Protein AF-A0A966WY31-F1 (afdb_monomer_lite)

Radius of gyration: 22.06 Å; chains: 1; bounding box: 47×62×55 Å

Sequence (126 aa):
IGWLEQEQPQEAAPLQLVIEQARAQPLAEHGTNQHREDVTTSPPEDRGNSQAYLLRRIARDQPKLLDQIGPDKPHRSARAAAIAAGIIKPVPVVRLVDDLAKVAAAIRRHLDQRQITALVEELSRD

Foldseek 3Di:
DDDPPPPDPPPPPPPVVLLVVLLVQADDDPPDPPDDPDPPPDDPVCPPPDQSNLSSPCSVQPVVLSVQEDCPGPHPGSVSSSVVSVVDPDDPDDDDDPDVVVVVVVCPVPDDPVRVVVVVVVVVPD

Structure (mmCIF, N/CA/C/O backbone):
data_AF-A0A966WY31-F1
#
_entry.id   AF-A0A966WY31-F1
#
loop_
_atom_site.group_PDB
_atom_site.id
_atom_site.type_symbol
_atom_site.label_atom_id
_atom_site.label_alt_id
_atom_site.label_comp_id
_atom_site.label_asym_id
_atom_site.label_entity_id
_atom_site.label_seq_id
_atom_site.pdbx_PDB_ins_code
_atom_site.Cartn_x
_atom_site.Cartn_y
_atom_site.Cartn_z
_atom_site.occupancy
_atom_site.B_iso_or_equiv
_atom_site.auth_seq_id
_atom_site.auth_comp_id
_atom_site.auth_asym_id
_atom_site.auth_atom_id
_atom_site.pdbx_PDB_model_num
ATOM 1 N N . ILE A 1 1 ? 2.431 48.305 3.995 1.00 40.22 1 ILE A N 1
ATOM 2 C CA . ILE A 1 1 ? 2.499 47.253 2.954 1.00 40.22 1 ILE A CA 1
ATOM 3 C C . ILE A 1 1 ? 2.938 45.990 3.671 1.00 40.22 1 ILE A C 1
ATOM 5 O O . ILE A 1 1 ? 4.122 45.828 3.923 1.00 40.22 1 ILE A O 1
ATOM 9 N N . GLY A 1 2 ? 1.989 45.199 4.159 1.00 50.25 2 GLY A N 1
ATOM 10 C CA . GLY A 1 2 ? 2.278 44.009 4.949 1.00 50.25 2 GLY A CA 1
ATOM 11 C C . GLY A 1 2 ? 1.327 42.919 4.521 1.00 50.25 2 GLY A C 1
ATOM 12 O O . GLY A 1 2 ? 0.149 43.089 4.771 1.00 50.25 2 GLY A O 1
ATOM 13 N N . TRP A 1 3 ? 1.866 41.906 3.840 1.00 46.53 3 TRP A N 1
ATOM 14 C CA . TRP A 1 3 ? 1.322 40.560 3.627 1.00 46.53 3 TRP A CA 1
ATOM 15 C C . TRP A 1 3 ? 2.491 39.695 3.125 1.00 46.53 3 TRP A C 1
ATOM 17 O O . TRP A 1 3 ? 2.625 39.409 1.941 1.00 46.53 3 TRP A O 1
ATOM 27 N N . LEU A 1 4 ? 3.415 39.376 4.028 1.00 49.88 4 LEU A N 1
ATOM 28 C CA . LEU A 1 4 ? 4.323 38.234 3.888 1.00 49.88 4 LEU A CA 1
ATOM 29 C C . LEU A 1 4 ? 3.905 37.267 4.993 1.00 49.88 4 LEU A C 1
ATOM 31 O O . LEU A 1 4 ? 4.591 37.076 5.993 1.00 49.88 4 LEU A O 1
ATOM 35 N N . GLU A 1 5 ? 2.674 36.782 4.858 1.00 49.81 5 GLU A N 1
ATOM 36 C CA . GLU A 1 5 ? 2.109 35.770 5.734 1.00 49.81 5 GLU A CA 1
ATOM 37 C C . GLU A 1 5 ? 2.762 34.456 5.315 1.00 49.81 5 GLU A C 1
ATOM 39 O O . GLU A 1 5 ? 2.472 33.886 4.266 1.00 49.81 5 GLU A O 1
ATOM 44 N N . GLN A 1 6 ? 3.791 34.086 6.076 1.00 49.53 6 GLN A N 1
ATOM 45 C CA . GLN A 1 6 ? 4.523 32.842 5.925 1.00 49.53 6 GLN A CA 1
ATOM 46 C C . GLN A 1 6 ? 3.518 31.695 6.030 1.00 49.53 6 GLN A C 1
ATOM 48 O O . GLN A 1 6 ? 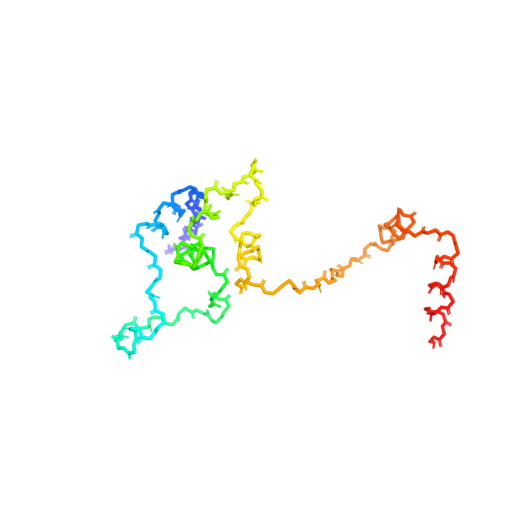3.000 31.426 7.114 1.00 49.53 6 GLN A O 1
ATOM 53 N N . GLU A 1 7 ? 3.249 31.018 4.914 1.00 46.78 7 GLU A N 1
ATOM 54 C CA . GLU A 1 7 ? 2.610 29.707 4.917 1.00 46.78 7 GLU A CA 1
ATOM 55 C C . GLU A 1 7 ? 3.512 28.766 5.721 1.00 46.78 7 GLU A C 1
ATOM 57 O O . GLU A 1 7 ? 4.520 28.254 5.231 1.00 46.78 7 GLU A O 1
ATOM 62 N N . GLN A 1 8 ? 3.203 28.599 7.007 1.00 40.41 8 GLN A N 1
ATOM 63 C CA . GLN A 1 8 ? 3.849 27.575 7.807 1.00 40.41 8 GLN A CA 1
ATOM 64 C C . GLN A 1 8 ? 3.488 26.219 7.188 1.00 40.41 8 GLN A C 1
ATOM 66 O O . GLN A 1 8 ? 2.299 25.951 6.986 1.00 40.41 8 GLN A O 1
ATOM 71 N N . PRO A 1 9 ? 4.471 25.358 6.868 1.00 42.47 9 PRO A N 1
ATOM 72 C CA . PRO A 1 9 ? 4.172 24.010 6.420 1.00 42.47 9 PRO A CA 1
ATOM 73 C C . PRO A 1 9 ? 3.384 23.331 7.537 1.00 42.47 9 PRO A C 1
ATOM 75 O O . PRO A 1 9 ? 3.872 23.235 8.661 1.00 42.47 9 PRO A O 1
ATOM 78 N N . GLN A 1 10 ? 2.151 22.910 7.246 1.00 47.97 10 GLN A N 1
ATOM 79 C CA . GLN A 1 10 ? 1.353 22.131 8.184 1.00 47.97 10 GLN A CA 1
ATOM 80 C C . GLN A 1 10 ? 2.167 20.901 8.588 1.00 47.97 10 GLN A C 1
ATOM 82 O O . GLN A 1 10 ? 2.374 19.985 7.790 1.00 47.97 10 GLN A O 1
ATOM 87 N N . GLU A 1 11 ? 2.679 20.915 9.815 1.00 46.00 11 GLU A N 1
ATOM 88 C CA . GLU A 1 11 ? 3.440 19.819 10.389 1.00 46.00 11 GLU A CA 1
ATOM 89 C C . GLU A 1 11 ? 2.503 18.611 10.464 1.00 46.00 11 GLU A C 1
ATOM 91 O O . GLU A 1 11 ? 1.567 18.563 11.264 1.00 46.00 11 GLU A O 1
ATOM 96 N N . ALA A 1 12 ? 2.681 17.672 9.531 1.00 57.66 12 ALA A N 1
ATOM 97 C CA . ALA A 1 12 ? 1.852 16.484 9.445 1.00 57.66 12 ALA A CA 1
ATOM 98 C C . ALA A 1 12 ? 1.935 15.739 10.782 1.00 57.66 12 ALA A C 1
ATOM 100 O O . ALA A 1 12 ? 3.010 15.288 11.182 1.00 57.66 12 ALA A O 1
ATOM 101 N N . ALA A 1 13 ? 0.799 15.627 11.477 1.00 64.81 13 ALA A N 1
ATOM 102 C CA . ALA A 1 13 ? 0.728 14.962 12.768 1.00 64.81 13 ALA A CA 1
ATOM 103 C C . ALA A 1 13 ? 1.387 13.569 12.701 1.00 64.81 13 ALA A C 1
ATOM 105 O O . ALA A 1 13 ? 1.206 12.847 11.710 1.00 64.81 13 ALA A O 1
ATOM 106 N N . PRO A 1 14 ? 2.136 13.159 13.741 1.00 80.25 14 PRO A N 1
ATOM 107 C CA . PRO A 1 14 ? 2.835 11.884 13.734 1.00 80.25 14 PRO A CA 1
ATOM 108 C C . PRO A 1 14 ? 1.845 10.743 13.481 1.00 80.25 14 PRO A C 1
ATOM 110 O O . PRO A 1 14 ? 0.780 10.679 14.093 1.00 80.25 14 PRO A O 1
ATOM 113 N N . LEU A 1 15 ? 2.202 9.824 12.577 1.00 78.94 15 LEU A N 1
ATOM 114 C CA . LEU A 1 15 ? 1.338 8.732 12.102 1.00 78.94 15 LEU A CA 1
ATOM 115 C C . LEU A 1 15 ? 0.627 7.980 13.241 1.00 78.94 15 LEU A C 1
ATOM 117 O O . LEU A 1 15 ? -0.533 7.604 13.092 1.00 78.94 15 LEU A O 1
ATOM 121 N N . GLN A 1 16 ? 1.310 7.771 14.371 1.00 81.50 16 GLN A N 1
ATOM 122 C CA . GLN A 1 16 ? 0.727 7.108 15.538 1.00 81.50 16 GLN A CA 1
ATOM 123 C C . GLN A 1 16 ? -0.434 7.896 16.152 1.00 81.50 16 GLN A C 1
ATOM 125 O O . GLN A 1 16 ? -1.470 7.303 16.431 1.00 81.50 16 GLN A O 1
ATOM 130 N N . LEU A 1 17 ? -0.314 9.220 16.267 1.00 81.75 17 LEU A N 1
ATOM 131 C CA . LEU A 1 17 ? -1.369 10.078 16.808 1.00 81.75 17 LEU A CA 1
ATOM 132 C C . LEU A 1 17 ? -2.630 10.022 15.934 1.00 81.75 17 LEU A C 1
ATOM 134 O O . LEU A 1 17 ? -3.745 9.941 16.441 1.00 81.75 17 LEU A O 1
ATOM 138 N N . VAL A 1 18 ? -2.460 9.961 14.611 1.00 80.25 18 VAL A N 1
ATOM 139 C CA . VAL A 1 18 ? -3.584 9.808 13.672 1.00 80.25 18 VAL A CA 1
ATOM 140 C C . VAL A 1 18 ? -4.225 8.415 13.780 1.00 80.25 18 VAL A C 1
ATOM 142 O O . VAL A 1 18 ? -5.445 8.284 13.675 1.00 80.25 18 VAL A O 1
ATOM 145 N N . ILE A 1 19 ? -3.431 7.363 14.018 1.00 81.00 19 ILE A N 1
ATOM 146 C CA . ILE A 1 19 ? -3.942 6.000 14.256 1.00 81.00 19 ILE A CA 1
ATOM 147 C C . ILE A 1 19 ? -4.750 5.944 15.558 1.00 81.00 19 ILE A C 1
ATOM 149 O O . ILE A 1 19 ? -5.842 5.375 15.573 1.00 81.00 19 ILE A O 1
ATOM 153 N N . GLU A 1 20 ? -4.249 6.543 16.636 1.00 82.94 20 GLU A N 1
ATOM 154 C CA . GLU A 1 20 ? -4.943 6.605 17.925 1.00 82.94 20 GLU A CA 1
ATOM 155 C C . GLU A 1 20 ? -6.258 7.382 17.823 1.00 82.94 20 GLU A C 1
ATOM 157 O O . GLU A 1 20 ? -7.300 6.893 18.262 1.00 82.94 20 GLU A O 1
ATOM 162 N N . GLN A 1 21 ? -6.252 8.537 17.154 1.00 81.62 21 GLN A N 1
ATOM 163 C CA . GLN A 1 21 ? -7.472 9.298 16.874 1.00 81.62 21 GLN A CA 1
ATOM 164 C C . GLN A 1 21 ? -8.487 8.480 16.066 1.00 81.62 21 GLN A C 1
ATOM 166 O O . GLN A 1 21 ? -9.682 8.496 16.367 1.00 81.62 21 GLN A O 1
ATOM 171 N N . ALA A 1 22 ? -8.027 7.722 15.066 1.00 80.69 22 ALA A N 1
ATOM 172 C CA . ALA A 1 22 ? -8.897 6.864 14.272 1.00 80.69 22 ALA A CA 1
ATOM 173 C C . ALA A 1 22 ? -9.506 5.712 15.088 1.00 80.69 22 ALA A C 1
ATOM 175 O O . ALA A 1 22 ? -10.657 5.350 14.844 1.00 80.69 22 ALA A O 1
ATOM 176 N N . ARG A 1 23 ? -8.772 5.166 16.069 1.00 80.38 23 ARG A N 1
ATOM 177 C CA . ARG A 1 23 ? -9.295 4.173 17.027 1.00 80.38 23 ARG A CA 1
ATOM 178 C C . ARG A 1 23 ? -10.338 4.762 17.959 1.00 80.38 23 ARG A C 1
ATOM 180 O O . ARG A 1 23 ? -11.336 4.106 18.229 1.00 80.38 23 ARG A O 1
ATOM 187 N N . ALA A 1 24 ? -10.098 5.975 18.448 1.00 76.44 24 ALA A N 1
ATOM 188 C CA . ALA A 1 24 ? -11.008 6.658 19.358 1.00 76.44 24 ALA A CA 1
ATOM 189 C C . ALA A 1 24 ? -12.308 7.089 18.661 1.00 76.44 24 ALA A C 1
ATOM 191 O O . ALA A 1 24 ? -13.350 7.191 19.303 1.00 76.44 24 ALA A O 1
ATOM 192 N N . GLN A 1 25 ? -12.255 7.349 17.351 1.00 80.12 25 GLN A N 1
ATOM 193 C CA . GLN A 1 25 ? -13.398 7.823 16.575 1.00 80.12 25 GLN A CA 1
ATOM 194 C C . GLN A 1 25 ? -13.542 7.060 15.247 1.00 80.12 25 GLN A C 1
ATOM 196 O O . GLN A 1 25 ? -13.363 7.661 14.176 1.00 80.12 25 GLN A O 1
ATOM 201 N N . PRO A 1 26 ? -13.886 5.759 15.273 1.00 76.81 26 PRO A N 1
ATOM 202 C CA . PRO A 1 26 ? -14.132 5.004 14.049 1.00 76.81 26 PRO A CA 1
ATOM 203 C C . PRO A 1 26 ? -15.288 5.623 13.250 1.00 76.81 26 PRO A C 1
ATOM 205 O O . PRO A 1 26 ? -16.115 6.371 13.780 1.00 76.81 26 PRO A O 1
ATOM 208 N N . LEU A 1 27 ? -15.339 5.345 11.943 1.00 75.69 27 LEU A N 1
ATOM 209 C CA . LEU A 1 27 ? -16.507 5.729 11.147 1.00 75.69 27 LEU A CA 1
ATOM 210 C C . LEU A 1 27 ? -17.750 4.989 11.659 1.00 75.69 27 LEU A C 1
ATOM 212 O O . LEU A 1 27 ? -17.660 3.837 12.079 1.00 75.69 27 LEU A O 1
ATOM 216 N N . ALA A 1 28 ? -18.915 5.626 11.561 1.00 75.06 28 ALA A N 1
ATOM 217 C CA . ALA A 1 28 ? -20.173 4.958 11.865 1.00 75.06 28 ALA A CA 1
ATOM 218 C C . ALA A 1 28 ? -20.445 3.799 10.880 1.00 75.06 28 ALA A C 1
ATOM 220 O O . ALA A 1 28 ? -19.990 3.811 9.722 1.00 75.06 28 ALA A O 1
ATOM 221 N N . GLU A 1 29 ? -21.185 2.787 11.336 1.00 68.50 29 GLU A N 1
ATOM 222 C CA . GLU A 1 29 ? -21.704 1.726 10.469 1.00 68.50 29 GLU A CA 1
ATOM 223 C C . GLU A 1 29 ? -22.610 2.311 9.373 1.00 68.50 29 GLU A C 1
ATOM 225 O O . GLU A 1 29 ? -23.230 3.369 9.535 1.00 68.50 29 GLU A O 1
ATOM 230 N N . HIS A 1 30 ? -22.634 1.648 8.213 1.00 54.47 30 HIS A N 1
ATOM 231 C CA . HIS A 1 30 ? -23.362 2.118 7.035 1.00 54.47 30 HIS A CA 1
ATOM 232 C C . HIS A 1 30 ? -24.839 2.417 7.355 1.00 54.47 30 HIS A C 1
ATOM 234 O O . HIS A 1 30 ? -25.544 1.561 7.872 1.00 54.47 30 HIS A O 1
ATOM 240 N N . GLY A 1 31 ? -25.305 3.624 7.000 1.00 53.16 31 GLY A N 1
ATOM 241 C CA . GLY A 1 31 ? -26.724 4.016 7.058 1.00 53.16 31 GLY A CA 1
ATOM 242 C C . GLY A 1 31 ? -27.103 5.066 8.111 1.00 53.16 31 GLY A C 1
ATOM 243 O O . GLY A 1 31 ? -28.213 5.578 8.067 1.00 53.16 31 GLY A O 1
ATOM 244 N N . THR A 1 32 ? -26.201 5.452 9.014 1.00 50.88 32 THR A N 1
ATOM 245 C CA . THR A 1 32 ? -26.547 6.281 10.192 1.00 50.88 32 THR A CA 1
ATOM 246 C C . THR A 1 32 ? -26.409 7.802 10.015 1.00 50.88 32 THR A C 1
ATOM 248 O O . THR A 1 32 ? -26.805 8.553 10.900 1.00 50.88 32 THR A O 1
ATOM 251 N N . ASN A 1 33 ? -25.910 8.290 8.870 1.00 51.84 33 ASN A N 1
ATOM 252 C CA . ASN A 1 33 ? -25.553 9.707 8.678 1.00 51.84 33 ASN A CA 1
ATOM 253 C C . ASN A 1 33 ? -26.374 10.428 7.589 1.00 51.84 33 ASN A C 1
ATOM 255 O O . ASN A 1 33 ? -25.833 11.287 6.897 1.00 51.84 33 ASN A O 1
ATOM 259 N N . GLN A 1 34 ? -27.656 10.096 7.398 1.00 50.59 34 GLN A N 1
ATOM 260 C CA . GLN A 1 34 ? -28.478 10.801 6.396 1.00 50.59 34 GLN A CA 1
ATOM 261 C C . GLN A 1 34 ? -28.824 12.256 6.773 1.00 50.59 34 GLN A C 1
ATOM 263 O O . GLN A 1 34 ? -29.297 12.997 5.919 1.00 50.59 34 GLN A O 1
ATOM 268 N N . HIS A 1 35 ? -28.520 12.702 7.997 1.00 45.22 35 HIS A N 1
ATOM 269 C CA . HIS A 1 35 ? -28.772 14.075 8.440 1.00 45.22 35 HIS A CA 1
ATOM 270 C C . HIS A 1 35 ? -27.612 14.615 9.288 1.00 45.22 35 HIS A C 1
ATOM 272 O O . HIS A 1 35 ? -27.608 14.500 10.511 1.00 45.22 35 HIS A O 1
ATOM 278 N N . ARG A 1 36 ? -26.608 15.217 8.647 1.00 48.53 36 ARG A N 1
ATOM 279 C CA . ARG A 1 36 ? -25.718 16.180 9.311 1.00 48.53 36 ARG A CA 1
ATOM 280 C C . ARG A 1 36 ? -25.703 17.447 8.469 1.00 48.53 36 ARG A C 1
ATOM 282 O O . ARG A 1 36 ? -25.247 17.417 7.333 1.00 48.53 36 ARG A O 1
ATOM 289 N N . GLU A 1 37 ? -26.231 18.528 9.034 1.00 49.56 37 GLU A N 1
ATOM 290 C CA . GLU A 1 37 ? -26.445 19.826 8.375 1.00 49.56 37 GLU A CA 1
ATOM 291 C C . GLU A 1 37 ? -25.162 20.650 8.169 1.00 49.56 37 GLU A C 1
ATOM 293 O O . GLU A 1 37 ? -25.233 21.812 7.795 1.00 49.56 37 GLU A O 1
ATOM 298 N N . ASP A 1 38 ? -23.982 20.060 8.355 1.00 48.22 38 ASP A N 1
ATOM 299 C CA . ASP A 1 38 ? -22.714 20.778 8.240 1.00 48.22 38 ASP A CA 1
ATOM 300 C C . ASP A 1 38 ? -21.734 19.987 7.368 1.00 48.22 38 ASP A C 1
ATOM 302 O O . ASP A 1 38 ? -20.809 19.316 7.834 1.00 48.22 38 ASP A O 1
ATOM 306 N N . VAL A 1 39 ? -22.016 19.976 6.063 1.00 48.34 39 VAL A N 1
ATOM 307 C CA . VAL A 1 39 ? -21.107 19.436 5.049 1.00 48.34 39 VAL A CA 1
ATOM 308 C C . VAL A 1 39 ? -20.300 20.602 4.500 1.00 48.34 39 VAL A C 1
ATOM 310 O O . VAL A 1 39 ? -20.617 21.167 3.456 1.00 48.34 39 VAL A O 1
ATOM 313 N N . THR A 1 40 ? -19.218 20.948 5.193 1.00 49.88 40 THR A N 1
ATOM 314 C CA . THR A 1 40 ? -18.127 21.685 4.558 1.00 49.88 40 THR A CA 1
ATOM 315 C C . THR A 1 40 ? -17.555 20.782 3.468 1.00 49.88 40 THR A C 1
ATOM 317 O O . THR A 1 40 ? -16.885 19.779 3.711 1.00 49.88 40 THR A O 1
ATOM 320 N N . THR A 1 41 ? -17.922 21.066 2.223 1.00 46.12 41 THR A N 1
ATOM 321 C CA . THR A 1 41 ? -17.456 20.314 1.065 1.00 46.12 41 THR A CA 1
ATOM 322 C C . THR A 1 41 ? -15.969 20.575 0.871 1.00 46.12 41 THR A C 1
ATOM 324 O O . THR A 1 41 ? -15.597 21.549 0.223 1.00 46.12 41 THR A O 1
ATOM 327 N N . SER A 1 42 ? -15.111 19.697 1.395 1.00 47.66 42 SER A N 1
ATOM 328 C CA . SER A 1 42 ? -13.698 19.675 1.010 1.00 47.66 42 SER A CA 1
ATOM 329 C C . SER A 1 42 ? -13.578 19.572 -0.523 1.00 47.66 42 SER A C 1
ATOM 331 O O . SER A 1 42 ? -14.473 18.979 -1.163 1.00 47.66 42 SER A O 1
ATOM 333 N N . PRO A 1 43 ? -12.513 20.137 -1.124 1.00 48.00 43 PRO A N 1
ATOM 334 C CA . PRO A 1 43 ? -12.241 20.029 -2.554 1.00 48.00 43 PRO A CA 1
ATOM 335 C C . PRO A 1 43 ? -12.370 18.573 -3.032 1.00 48.00 43 PRO A C 1
ATOM 337 O O . PRO A 1 43 ? -12.056 17.647 -2.277 1.00 48.00 43 PRO A O 1
ATOM 340 N N . PRO A 1 44 ? -12.874 18.325 -4.252 1.00 52.94 44 PRO A N 1
ATOM 341 C CA . PRO A 1 44 ? -13.139 16.972 -4.747 1.00 52.94 44 PRO A CA 1
ATOM 342 C C . PRO A 1 44 ? -11.899 16.063 -4.750 1.00 52.94 44 PRO A C 1
ATOM 344 O O . PRO A 1 44 ? -12.043 14.849 -4.631 1.00 52.94 44 PRO A O 1
ATOM 347 N N . GLU A 1 45 ? -10.701 16.639 -4.811 1.00 50.38 45 GLU A N 1
ATOM 348 C CA . GLU A 1 45 ? -9.413 15.939 -4.766 1.00 50.38 45 GLU A CA 1
ATOM 349 C C . GLU A 1 45 ? -9.033 15.350 -3.390 1.00 50.38 45 GLU A C 1
ATOM 351 O O . GLU A 1 45 ? -8.252 14.402 -3.337 1.00 50.38 45 GLU A O 1
ATOM 356 N N . ASP A 1 46 ? -9.680 15.783 -2.301 1.00 49.94 46 ASP A N 1
ATOM 357 C CA . ASP A 1 46 ? -9.482 15.239 -0.944 1.00 49.94 46 ASP A CA 1
ATOM 358 C C . ASP A 1 46 ? -10.541 14.206 -0.521 1.00 49.94 46 ASP A C 1
ATOM 360 O O . ASP A 1 46 ? -10.475 13.599 0.559 1.00 49.94 46 ASP A O 1
ATOM 364 N N . ARG A 1 47 ? -11.554 13.968 -1.362 1.00 51.06 47 ARG A N 1
ATOM 365 C CA . ARG A 1 47 ? -12.684 13.107 -0.999 1.00 51.06 47 ARG A CA 1
ATOM 366 C C . ARG A 1 47 ? -12.301 11.631 -1.105 1.00 51.06 47 ARG A C 1
ATOM 368 O O . ARG A 1 47 ? -12.165 11.069 -2.185 1.00 51.06 47 ARG A O 1
ATOM 375 N N . GLY A 1 48 ? -12.176 10.974 0.049 1.00 54.75 48 GLY A N 1
ATOM 376 C CA . GLY A 1 48 ? -12.140 9.509 0.168 1.00 54.75 48 GLY A CA 1
ATOM 377 C C . GLY A 1 48 ? -10.764 8.845 0.067 1.00 54.75 48 GLY A C 1
ATOM 378 O O . GLY A 1 48 ? -10.679 7.632 0.251 1.00 54.75 48 GLY A O 1
ATOM 379 N N . ASN A 1 49 ? -9.695 9.614 -0.162 1.00 58.12 49 ASN A N 1
ATOM 380 C CA . ASN A 1 49 ? -8.315 9.106 -0.193 1.00 58.12 49 ASN A CA 1
ATOM 381 C C . ASN A 1 49 ? -7.436 9.661 0.936 1.00 58.12 49 ASN A C 1
ATOM 383 O O . ASN A 1 49 ? -6.265 9.290 1.041 1.00 58.12 49 ASN A O 1
ATOM 387 N N . SER A 1 50 ? -7.987 10.531 1.789 1.00 75.88 50 SER A N 1
ATOM 388 C CA . SER A 1 50 ? -7.245 11.090 2.911 1.00 75.88 50 SER A CA 1
ATOM 389 C C . SER A 1 50 ? -6.823 9.984 3.881 1.00 75.88 50 SER A C 1
ATOM 391 O O . SER A 1 50 ? -7.577 9.057 4.200 1.00 75.88 50 SER A O 1
ATOM 393 N N . GLN A 1 51 ? -5.584 10.074 4.361 1.00 82.31 51 GLN A N 1
ATOM 394 C CA . GLN A 1 51 ? -4.993 9.099 5.277 1.00 82.31 51 GLN A CA 1
ATOM 395 C C . GLN A 1 51 ? -5.875 8.868 6.512 1.00 82.31 51 GLN A C 1
ATOM 397 O O . GLN A 1 51 ? -6.092 7.725 6.912 1.00 82.31 51 GLN A O 1
ATOM 402 N N . ALA A 1 52 ? -6.432 9.945 7.073 1.00 82.50 52 ALA A N 1
ATOM 403 C CA . ALA A 1 52 ? -7.344 9.882 8.208 1.00 82.50 52 ALA A CA 1
ATOM 404 C C . ALA A 1 52 ? -8.629 9.102 7.881 1.00 82.50 52 ALA A C 1
ATOM 406 O O . ALA A 1 52 ? -9.059 8.269 8.676 1.00 82.50 52 ALA A O 1
ATOM 407 N N . TYR A 1 53 ? -9.220 9.306 6.699 1.00 85.38 53 TYR A N 1
ATOM 408 C CA . TYR A 1 53 ? -10.412 8.567 6.277 1.00 85.38 53 TYR A CA 1
ATOM 409 C C . TYR A 1 53 ? -10.141 7.064 6.161 1.00 85.38 53 TYR A C 1
ATOM 411 O O . TYR A 1 53 ? -10.910 6.255 6.685 1.00 85.38 53 TYR A O 1
ATOM 419 N N . LEU A 1 54 ? -9.022 6.686 5.534 1.00 87.75 54 LEU A N 1
ATOM 420 C CA . LEU A 1 54 ? -8.628 5.283 5.401 1.00 87.75 54 LEU A CA 1
ATOM 421 C C . LEU A 1 54 ? -8.402 4.632 6.764 1.00 87.75 54 LEU A C 1
ATOM 423 O O . LEU A 1 54 ? -8.923 3.548 7.007 1.00 87.75 54 LEU A O 1
ATOM 427 N N . LEU A 1 55 ? -7.696 5.305 7.676 1.00 88.56 55 LEU A N 1
ATOM 428 C CA . LEU A 1 55 ? -7.462 4.793 9.026 1.00 88.56 55 LEU A CA 1
ATOM 429 C C . LEU A 1 55 ? -8.766 4.610 9.808 1.00 88.56 55 LEU A C 1
ATOM 431 O O . LEU A 1 55 ? -8.947 3.570 10.434 1.00 88.56 55 LEU A O 1
ATOM 435 N N . ARG A 1 56 ? -9.709 5.556 9.730 1.00 86.31 56 ARG A N 1
ATOM 436 C CA . ARG A 1 56 ? -11.021 5.429 10.394 1.00 86.31 56 ARG A CA 1
ATOM 437 C C . ARG A 1 56 ? -11.876 4.314 9.799 1.00 86.31 56 ARG A C 1
ATOM 439 O O . ARG A 1 56 ? -12.637 3.672 10.521 1.00 86.31 56 ARG A O 1
ATOM 446 N N . ARG A 1 57 ? -11.757 4.068 8.492 1.00 85.25 57 ARG A N 1
ATOM 447 C CA . ARG A 1 57 ? -12.450 2.963 7.825 1.00 85.25 57 ARG A CA 1
ATOM 448 C C . ARG A 1 57 ? -11.832 1.611 8.180 1.00 85.25 57 ARG A C 1
ATOM 450 O O . ARG A 1 57 ? -12.571 0.686 8.484 1.00 85.25 57 ARG A O 1
ATOM 457 N N . ILE A 1 58 ? -10.502 1.525 8.256 1.00 89.06 58 ILE A N 1
ATOM 458 C CA . ILE A 1 58 ? -9.795 0.347 8.782 1.00 89.06 58 ILE A CA 1
ATOM 459 C C . ILE A 1 58 ? -10.183 0.108 10.248 1.00 89.06 58 ILE A C 1
ATOM 461 O O . ILE A 1 58 ? -10.460 -1.027 10.610 1.00 89.06 58 ILE A O 1
ATOM 465 N N . ALA A 1 59 ? -10.265 1.152 11.079 1.00 88.75 59 ALA A N 1
ATOM 466 C CA . ALA A 1 59 ? -10.688 1.039 12.479 1.00 88.75 59 ALA A CA 1
ATOM 467 C C . ALA A 1 59 ? -12.082 0.412 12.627 1.00 88.75 59 ALA A C 1
ATOM 469 O O . ALA A 1 59 ? -12.304 -0.380 13.536 1.00 88.75 59 ALA A O 1
ATOM 470 N N . ARG A 1 60 ? -13.002 0.761 11.721 1.00 85.00 60 ARG A N 1
ATOM 471 C CA . ARG A 1 60 ? -14.366 0.229 11.684 1.00 85.00 60 ARG A CA 1
ATOM 472 C C . ARG A 1 60 ? -14.412 -1.204 11.148 1.00 85.00 60 ARG A C 1
ATOM 474 O O . ARG A 1 60 ? -14.974 -2.076 11.796 1.00 85.00 60 ARG A O 1
ATOM 481 N N . ASP A 1 61 ? -13.830 -1.435 9.972 1.00 83.94 61 ASP A N 1
ATOM 482 C CA . ASP A 1 61 ? -14.025 -2.679 9.218 1.00 83.94 61 ASP A CA 1
ATOM 483 C C . ASP A 1 61 ? -13.042 -3.787 9.655 1.00 83.94 61 ASP A C 1
ATOM 485 O O . ASP A 1 61 ? -13.403 -4.961 9.692 1.00 83.94 61 ASP A O 1
ATOM 489 N N . GLN A 1 62 ? -11.791 -3.435 9.988 1.00 87.62 62 GLN A N 1
ATOM 490 C CA . GLN A 1 62 ? -10.721 -4.370 10.374 1.00 87.62 62 GLN A CA 1
ATOM 491 C C . GLN A 1 62 ? -9.735 -3.743 11.390 1.00 87.62 62 GLN A C 1
ATOM 493 O O . GLN A 1 62 ? -8.566 -3.500 11.065 1.00 87.62 62 GLN A O 1
ATOM 498 N N . PRO A 1 63 ? -10.147 -3.513 12.652 1.00 87.69 63 PRO A N 1
ATOM 499 C CA . PRO A 1 63 ? -9.356 -2.756 13.632 1.00 87.69 63 PRO A CA 1
ATOM 500 C C . PRO A 1 63 ? -7.964 -3.342 13.915 1.00 87.69 63 PRO A C 1
ATOM 502 O O . PRO A 1 63 ? -7.024 -2.596 14.190 1.00 87.69 63 PRO A O 1
ATOM 505 N N . LYS A 1 64 ? -7.800 -4.667 13.787 1.00 88.44 64 LYS A N 1
ATOM 506 C CA . LYS A 1 64 ? -6.519 -5.370 13.990 1.00 88.44 64 LYS A CA 1
ATOM 507 C C . LYS A 1 64 ? -5.429 -4.950 12.998 1.00 88.44 64 LYS A C 1
ATOM 509 O O . LYS A 1 64 ? -4.247 -5.074 13.307 1.00 88.44 64 LYS A O 1
ATOM 514 N N . LEU A 1 65 ? -5.798 -4.450 11.815 1.00 88.56 65 LEU A N 1
ATOM 515 C CA . LEU A 1 65 ? -4.819 -3.988 10.829 1.00 88.56 65 LEU A CA 1
ATOM 516 C C . LEU A 1 65 ? -4.139 -2.684 11.244 1.00 88.56 65 LEU A C 1
ATOM 518 O O . LEU A 1 65 ? -3.025 -2.432 10.797 1.00 88.56 65 LEU A O 1
ATOM 522 N N . LEU A 1 66 ? -4.744 -1.884 12.129 1.00 88.00 66 LEU A N 1
ATOM 523 C CA . LEU A 1 66 ? -4.132 -0.644 12.617 1.00 88.00 66 LEU A CA 1
ATOM 524 C C . LEU A 1 66 ? -2.812 -0.896 13.355 1.00 88.00 66 LEU A C 1
ATOM 526 O O . LEU A 1 66 ? -1.871 -0.117 13.209 1.00 88.00 66 LEU A O 1
ATOM 530 N N . ASP A 1 67 ? -2.708 -2.009 14.090 1.00 88.50 67 ASP A N 1
ATOM 531 C CA . ASP A 1 67 ? -1.469 -2.389 14.780 1.00 88.50 67 ASP A CA 1
ATOM 532 C C . ASP A 1 67 ? -0.345 -2.744 13.810 1.00 88.50 67 ASP A C 1
ATOM 534 O O . ASP A 1 67 ? 0.816 -2.727 14.204 1.00 88.50 67 ASP A O 1
ATOM 538 N N . GLN A 1 68 ? -0.664 -3.019 12.546 1.00 88.69 68 GLN A N 1
ATOM 539 C CA . GLN A 1 68 ? 0.279 -3.446 11.515 1.00 88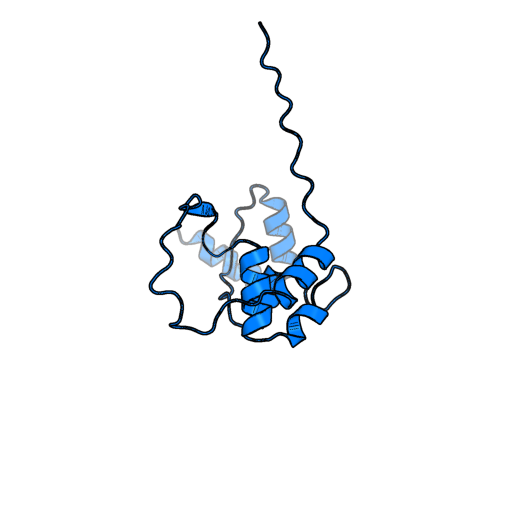.69 68 GLN A CA 1
ATOM 540 C C . GLN A 1 68 ? 0.749 -2.288 10.623 1.00 88.69 68 GLN A C 1
ATOM 542 O O . GLN A 1 68 ? 1.462 -2.524 9.648 1.00 88.69 68 GLN A O 1
ATOM 547 N N . ILE A 1 69 ? 0.383 -1.043 10.956 1.00 89.38 69 ILE A N 1
ATOM 548 C CA . ILE A 1 69 ? 0.762 0.156 10.201 1.00 89.38 69 ILE A CA 1
ATOM 549 C C . ILE A 1 69 ? 1.992 0.824 10.825 1.00 89.38 69 ILE A C 1
ATOM 551 O O . ILE A 1 69 ? 2.002 1.141 12.018 1.00 89.38 69 ILE A O 1
ATOM 555 N N . GLY A 1 70 ? 3.032 1.037 10.018 1.00 86.88 70 GLY A N 1
ATOM 556 C CA . GLY A 1 70 ? 4.268 1.711 10.421 1.00 86.88 70 GLY A CA 1
ATOM 557 C C . GLY A 1 70 ? 5.458 1.376 9.511 1.00 86.88 70 GLY A C 1
ATOM 558 O O . GLY A 1 70 ? 5.366 0.437 8.721 1.00 86.88 70 GLY A O 1
ATOM 559 N N . PRO A 1 71 ? 6.575 2.119 9.613 1.00 81.12 71 PRO A N 1
ATOM 560 C CA . PRO A 1 71 ? 7.754 1.930 8.758 1.00 81.12 71 PRO A CA 1
ATOM 561 C C . PRO A 1 71 ? 8.337 0.507 8.825 1.00 81.12 71 PRO A C 1
ATOM 563 O O . PRO A 1 71 ? 8.695 -0.043 7.784 1.00 81.12 71 PRO A O 1
ATOM 566 N N . ASP A 1 72 ? 8.319 -0.110 10.010 1.00 85.44 72 ASP A N 1
ATOM 567 C CA . ASP A 1 72 ? 8.876 -1.450 10.273 1.00 85.44 72 ASP A CA 1
ATOM 568 C C . ASP A 1 72 ? 7.804 -2.540 10.431 1.00 85.44 72 ASP A C 1
ATOM 570 O O . ASP A 1 72 ? 8.042 -3.601 11.007 1.00 85.44 72 ASP A O 1
ATOM 574 N N . LYS A 1 73 ? 6.586 -2.275 9.954 1.00 87.50 73 LYS A N 1
ATOM 575 C CA . LYS A 1 73 ? 5.444 -3.182 10.094 1.00 87.50 73 LYS A CA 1
ATOM 576 C C . LYS A 1 73 ? 5.007 -3.754 8.740 1.00 87.50 73 LYS A C 1
ATOM 578 O O . LYS A 1 73 ? 5.428 -3.242 7.699 1.00 87.50 73 LYS A O 1
ATOM 583 N N . PRO A 1 74 ? 4.135 -4.787 8.716 1.00 88.12 74 PRO A N 1
ATOM 584 C CA . PRO A 1 74 ? 3.657 -5.384 7.466 1.00 88.12 74 PRO A CA 1
ATOM 585 C C . PRO A 1 74 ? 3.050 -4.372 6.482 1.00 88.12 74 PRO A C 1
ATOM 587 O O . PRO A 1 74 ? 3.151 -4.549 5.268 1.00 88.12 74 PRO A O 1
ATOM 590 N N . HIS A 1 75 ? 2.455 -3.284 6.981 1.00 89.19 75 HIS A N 1
ATOM 591 C CA . HIS A 1 75 ? 1.917 -2.208 6.157 1.00 89.19 75 HIS A CA 1
ATOM 592 C C . HIS A 1 75 ? 2.667 -0.896 6.393 1.00 89.19 75 HIS A C 1
ATOM 594 O O . HIS A 1 75 ? 2.440 -0.184 7.368 1.00 89.19 75 HIS A O 1
ATOM 600 N N . ARG A 1 76 ? 3.508 -0.515 5.425 1.00 86.88 76 ARG A N 1
ATOM 601 C CA . ARG A 1 76 ? 4.294 0.731 5.483 1.00 86.88 76 ARG A CA 1
ATOM 602 C C . ARG A 1 76 ? 3.459 2.016 5.483 1.00 86.88 76 ARG A C 1
ATOM 604 O O . ARG A 1 76 ? 3.983 3.079 5.794 1.00 86.88 76 ARG A O 1
ATOM 611 N N . SER A 1 77 ? 2.181 1.952 5.106 1.00 87.56 77 SER A N 1
ATOM 612 C CA . SER A 1 77 ? 1.294 3.119 5.045 1.00 87.56 77 SER A CA 1
ATOM 613 C C . SER A 1 77 ? -0.175 2.752 5.252 1.00 87.56 77 SER A C 1
ATOM 615 O O . SER A 1 77 ? -0.581 1.606 5.048 1.00 87.56 77 SER A O 1
ATOM 617 N N . ALA A 1 78 ? -0.996 3.756 5.584 1.00 87.38 78 ALA A N 1
ATOM 618 C CA . ALA A 1 78 ? -2.450 3.609 5.680 1.00 87.38 78 ALA A CA 1
ATOM 619 C C . ALA A 1 78 ? -3.070 3.103 4.369 1.00 87.38 78 ALA A C 1
ATOM 621 O O . ALA A 1 78 ? -3.981 2.282 4.391 1.00 87.38 78 ALA A O 1
ATOM 622 N N . ARG A 1 79 ? -2.535 3.532 3.217 1.00 86.06 79 ARG A N 1
ATOM 623 C CA . ARG A 1 79 ? -2.988 3.059 1.904 1.00 86.06 79 ARG A CA 1
ATOM 624 C C . ARG A 1 79 ? -2.661 1.583 1.681 1.00 86.06 79 ARG A C 1
ATOM 626 O O . ARG A 1 79 ? -3.507 0.858 1.173 1.00 86.06 79 ARG A O 1
ATOM 633 N N . ALA A 1 80 ? -1.468 1.128 2.073 1.00 87.12 80 ALA A N 1
ATOM 634 C CA . ALA A 1 80 ? -1.101 -0.287 1.979 1.00 87.12 80 ALA A CA 1
ATOM 635 C C . ALA A 1 80 ? -2.018 -1.162 2.849 1.00 87.12 80 ALA A C 1
ATOM 637 O O . ALA A 1 80 ? -2.520 -2.180 2.380 1.00 87.12 80 ALA A O 1
ATOM 638 N N . ALA A 1 81 ? -2.308 -0.715 4.074 1.00 89.12 81 ALA A N 1
ATOM 639 C CA . ALA A 1 81 ? -3.259 -1.391 4.952 1.00 89.12 81 ALA A CA 1
ATOM 640 C C . ALA A 1 81 ? -4.694 -1.355 4.404 1.00 89.12 81 ALA A C 1
ATOM 642 O O . ALA A 1 81 ? -5.405 -2.345 4.500 1.00 89.12 81 ALA A O 1
ATOM 643 N N . ALA A 1 82 ? -5.116 -0.258 3.771 1.00 87.75 82 ALA A N 1
ATOM 644 C CA . ALA A 1 82 ? -6.435 -0.161 3.147 1.00 87.75 82 ALA A CA 1
ATOM 645 C C . ALA A 1 82 ? -6.582 -1.081 1.921 1.00 87.75 82 ALA A C 1
ATOM 647 O O . ALA A 1 82 ? -7.670 -1.598 1.676 1.00 87.75 82 ALA A O 1
ATOM 648 N N . ILE A 1 83 ? -5.502 -1.315 1.166 1.00 88.62 83 ILE A N 1
ATOM 649 C CA . ILE A 1 83 ? -5.477 -2.332 0.103 1.00 88.62 83 ILE A CA 1
ATOM 650 C C . ILE A 1 83 ? -5.619 -3.730 0.716 1.00 88.62 83 ILE A C 1
ATOM 652 O O . ILE A 1 83 ? -6.452 -4.506 0.259 1.00 88.62 83 ILE A O 1
ATOM 656 N N . ALA A 1 84 ? -4.866 -4.034 1.779 1.00 86.62 84 ALA A N 1
ATOM 657 C CA . ALA A 1 84 ? -4.962 -5.316 2.483 1.00 86.62 84 ALA A CA 1
ATOM 658 C C . ALA A 1 84 ? -6.353 -5.551 3.104 1.00 86.62 84 ALA A C 1
ATOM 660 O O . ALA A 1 84 ? -6.862 -6.667 3.076 1.00 86.62 84 ALA A O 1
ATOM 661 N N . ALA A 1 85 ? -6.998 -4.486 3.588 1.00 86.44 85 ALA A N 1
ATOM 662 C CA . ALA A 1 85 ? -8.362 -4.505 4.111 1.00 86.44 85 ALA A CA 1
ATOM 663 C C . ALA A 1 85 ? -9.444 -4.649 3.020 1.00 86.44 85 ALA A C 1
ATOM 665 O O . ALA A 1 85 ? -10.627 -4.730 3.344 1.00 86.44 85 ALA A O 1
ATOM 666 N N . GLY A 1 86 ? -9.077 -4.622 1.732 1.00 86.88 86 GLY A N 1
ATOM 667 C CA . GLY A 1 86 ? -10.023 -4.660 0.611 1.00 86.88 86 GLY A CA 1
ATOM 668 C C . GLY A 1 86 ? -10.802 -3.357 0.385 1.00 86.88 86 GLY A C 1
ATOM 669 O O . GLY A 1 86 ? -11.717 -3.326 -0.435 1.00 86.88 86 GLY A O 1
ATOM 670 N N . ILE A 1 87 ? -10.441 -2.271 1.077 1.00 86.00 87 ILE A N 1
ATOM 671 C CA . ILE A 1 87 ? -11.079 -0.951 0.945 1.00 86.00 87 ILE A CA 1
ATOM 672 C C . ILE A 1 87 ? -10.689 -0.294 -0.386 1.00 86.00 87 ILE A C 1
ATOM 674 O O . ILE A 1 87 ? -11.514 0.355 -1.029 1.00 86.00 87 ILE A O 1
ATOM 678 N N . ILE A 1 88 ? -9.429 -0.455 -0.803 1.00 84.00 88 ILE A N 1
ATOM 679 C CA . ILE A 1 88 ? -8.899 0.084 -2.059 1.00 84.00 88 ILE A CA 1
ATOM 680 C C . ILE A 1 88 ? -8.569 -1.072 -2.998 1.00 84.00 88 ILE A C 1
ATOM 682 O O . ILE A 1 88 ? -7.771 -1.944 -2.660 1.00 84.00 88 ILE A O 1
ATOM 686 N N . LYS A 1 89 ? -9.114 -1.039 -4.218 1.00 82.00 89 LYS A N 1
ATOM 687 C CA . LYS A 1 89 ? -8.695 -1.954 -5.285 1.00 82.00 89 LYS A CA 1
ATOM 688 C C . LYS A 1 89 ? -7.308 -1.541 -5.798 1.00 82.00 89 LYS A C 1
ATOM 690 O O . LYS A 1 89 ? -7.122 -0.365 -6.125 1.00 82.00 89 LYS A O 1
ATOM 695 N N . PRO A 1 90 ? -6.329 -2.458 -5.886 1.00 74.62 90 PRO A N 1
ATOM 696 C CA . PRO A 1 90 ? -5.031 -2.132 -6.454 1.00 74.62 90 PRO A CA 1
ATOM 697 C C . PRO A 1 90 ? -5.198 -1.862 -7.951 1.00 74.62 90 PRO A C 1
ATOM 699 O O . PRO A 1 90 ? -5.542 -2.754 -8.721 1.00 74.62 90 PRO A O 1
ATOM 702 N N . VAL A 1 91 ? -4.969 -0.618 -8.361 1.00 74.31 91 VAL A N 1
ATOM 703 C CA . VAL A 1 91 ? -4.876 -0.258 -9.778 1.00 74.31 91 VAL A CA 1
ATOM 704 C C . VAL A 1 91 ? -3.399 -0.330 -10.167 1.00 74.31 91 VAL A C 1
ATOM 706 O O . VAL A 1 91 ? -2.588 0.318 -9.492 1.00 74.31 91 VAL A O 1
ATOM 709 N N . PRO A 1 92 ? -3.014 -1.107 -11.197 1.00 70.50 92 PRO A N 1
ATOM 710 C CA . PRO A 1 92 ? -1.651 -1.083 -11.704 1.00 70.50 92 PRO A CA 1
ATOM 711 C C . PRO A 1 92 ? -1.389 0.299 -12.305 1.00 70.50 92 PRO A C 1
ATOM 713 O O . PRO A 1 92 ? -1.960 0.669 -13.326 1.00 70.50 92 PRO A O 1
ATOM 716 N N . VAL A 1 93 ? -0.559 1.092 -11.632 1.00 69.94 93 VAL A N 1
ATOM 717 C CA . VAL A 1 93 ? -0.141 2.401 -12.136 1.00 69.94 93 VAL A CA 1
ATOM 718 C C . VAL A 1 93 ? 1.137 2.197 -12.933 1.00 69.94 93 VAL A C 1
ATOM 720 O O . VAL A 1 93 ? 2.193 1.931 -12.357 1.00 69.94 93 VAL A O 1
ATOM 723 N N . VAL A 1 94 ? 1.045 2.341 -14.252 1.00 68.62 94 VAL A N 1
ATOM 724 C CA . VAL A 1 94 ? 2.228 2.489 -15.100 1.00 68.62 94 VAL A CA 1
ATOM 725 C C . VAL A 1 94 ? 2.720 3.918 -14.916 1.00 68.62 94 VAL A C 1
ATOM 727 O O . VAL A 1 94 ? 2.033 4.874 -15.267 1.00 68.62 94 VAL A O 1
ATOM 730 N N . ARG A 1 95 ? 3.893 4.079 -14.301 1.00 70.81 95 ARG A N 1
ATOM 731 C CA . ARG A 1 95 ? 4.559 5.381 -14.268 1.00 70.81 95 ARG A CA 1
ATOM 732 C C . ARG A 1 95 ? 5.228 5.588 -15.615 1.00 70.81 95 ARG A C 1
ATOM 734 O O . ARG A 1 95 ? 6.028 4.750 -16.021 1.00 70.81 95 ARG A O 1
ATOM 741 N N . LEU A 1 96 ? 4.908 6.694 -16.277 1.00 70.69 96 LEU A N 1
ATOM 742 C CA . LEU A 1 96 ? 5.697 7.154 -17.410 1.00 70.69 96 LEU A CA 1
ATOM 743 C C . LEU A 1 96 ? 7.090 7.501 -16.878 1.00 70.69 96 LEU A C 1
ATOM 745 O O . LEU A 1 96 ? 7.225 8.238 -15.900 1.00 70.69 96 LEU A O 1
ATOM 749 N N . VAL A 1 97 ? 8.106 6.865 -17.449 1.00 76.88 97 VAL A N 1
ATOM 750 C CA . VAL A 1 97 ? 9.507 7.094 -17.105 1.00 76.88 97 VAL A CA 1
ATOM 751 C C . VAL A 1 97 ? 10.144 7.745 -18.319 1.00 76.88 97 VAL A C 1
ATOM 753 O O . VAL A 1 97 ? 10.178 7.135 -19.383 1.00 76.88 97 VAL A O 1
ATOM 756 N N . ASP A 1 98 ? 10.660 8.959 -18.149 1.00 80.88 98 ASP A N 1
ATOM 757 C CA . ASP A 1 98 ? 11.291 9.710 -19.246 1.00 80.88 98 ASP A CA 1
ATOM 758 C C . ASP A 1 98 ? 12.641 9.099 -19.664 1.00 80.88 98 ASP A C 1
ATOM 760 O O . ASP A 1 98 ? 13.110 9.258 -20.788 1.00 80.88 98 ASP A O 1
ATOM 764 N N . ASP A 1 99 ? 13.273 8.366 -18.748 1.00 86.94 99 ASP A N 1
ATOM 765 C CA . ASP A 1 99 ? 14.565 7.718 -18.946 1.00 86.94 99 ASP A CA 1
ATOM 766 C C . ASP A 1 99 ? 14.403 6.289 -19.491 1.00 86.94 99 ASP A C 1
ATOM 768 O O . ASP A 1 99 ? 14.271 5.308 -18.747 1.00 86.94 99 ASP A O 1
ATOM 772 N N . LEU A 1 100 ? 14.465 6.176 -20.817 1.00 83.69 100 LEU A N 1
ATOM 773 C CA . LEU A 1 100 ? 14.417 4.907 -21.547 1.00 83.69 100 LEU A CA 1
ATOM 774 C C . LEU A 1 100 ? 15.541 3.935 -21.154 1.00 83.69 100 LEU A C 1
ATOM 776 O O . LEU A 1 100 ? 15.344 2.719 -21.214 1.00 83.69 100 LEU A O 1
ATOM 780 N N . ALA A 1 101 ? 16.703 4.422 -20.703 1.00 86.69 101 ALA A N 1
ATOM 781 C CA . ALA A 1 101 ? 17.800 3.546 -20.295 1.00 86.69 101 ALA A CA 1
ATOM 782 C C . ALA A 1 101 ? 17.464 2.803 -18.994 1.00 86.69 101 ALA A C 1
ATOM 784 O O . ALA A 1 101 ? 17.748 1.607 -18.866 1.00 86.69 101 ALA A O 1
ATOM 785 N N . LYS A 1 102 ? 16.786 3.468 -18.050 1.00 85.81 102 LYS A N 1
ATOM 786 C CA . LYS A 1 102 ? 16.264 2.814 -16.837 1.00 85.81 102 LYS A CA 1
ATOM 787 C C . LYS A 1 102 ? 15.198 1.777 -17.161 1.00 85.81 102 LYS A C 1
ATOM 789 O O . LYS A 1 102 ? 15.202 0.706 -16.554 1.00 85.81 102 LYS A O 1
ATOM 794 N N . VAL A 1 103 ? 14.326 2.068 -18.125 1.00 86.19 103 VAL A N 1
ATOM 795 C CA . VAL A 1 103 ? 13.306 1.119 -18.587 1.00 86.19 103 VAL A CA 1
ATOM 796 C C . VAL A 1 103 ? 13.970 -0.119 -19.192 1.00 86.19 103 VAL A C 1
ATOM 798 O O . VAL A 1 103 ? 13.689 -1.234 -18.756 1.00 86.19 103 VAL A O 1
ATOM 801 N N . ALA A 1 104 ? 14.928 0.056 -20.106 1.00 87.06 104 ALA A N 1
ATOM 802 C CA . ALA A 1 104 ? 15.668 -1.053 -20.709 1.00 87.06 104 ALA A CA 1
ATOM 803 C C . ALA A 1 104 ? 16.422 -1.899 -19.665 1.00 87.06 104 ALA A C 1
ATOM 805 O O . ALA A 1 104 ? 16.416 -3.131 -19.731 1.00 87.06 104 ALA A O 1
ATOM 806 N N . ALA A 1 105 ? 17.039 -1.259 -18.666 1.00 88.19 105 ALA A N 1
ATOM 807 C CA . ALA A 1 105 ? 17.705 -1.959 -17.570 1.00 88.19 105 ALA A CA 1
ATOM 808 C C . ALA A 1 105 ? 16.721 -2.766 -16.706 1.00 88.19 105 ALA A C 1
ATOM 810 O O . ALA A 1 105 ? 17.039 -3.882 -16.300 1.00 88.19 105 ALA A O 1
ATOM 811 N 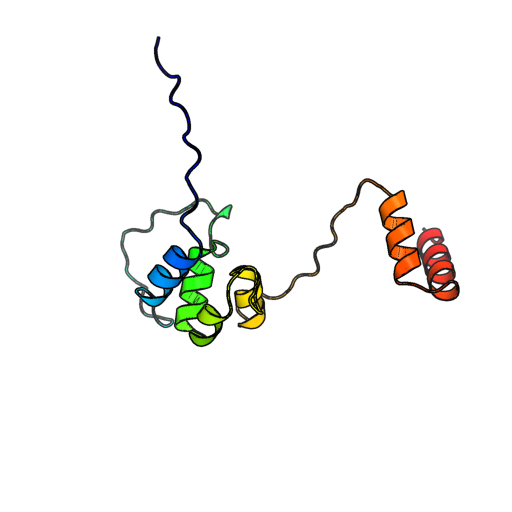N . ALA A 1 106 ? 15.528 -2.230 -16.435 1.00 87.62 106 ALA A N 1
ATOM 812 C CA . ALA A 1 106 ? 14.486 -2.933 -15.691 1.00 87.62 106 ALA A CA 1
ATOM 813 C C . ALA A 1 106 ? 13.929 -4.131 -16.477 1.00 87.62 106 ALA A C 1
ATOM 815 O O . ALA A 1 106 ? 13.820 -5.221 -15.921 1.00 87.62 106 ALA A O 1
ATOM 816 N N . ILE A 1 107 ? 13.666 -3.959 -17.776 1.00 89.25 107 ILE A N 1
ATOM 817 C CA . ILE A 1 107 ? 13.234 -5.033 -18.685 1.00 89.25 107 ILE A CA 1
ATOM 818 C C . ILE A 1 107 ? 14.242 -6.188 -18.645 1.00 89.25 107 ILE A C 1
ATOM 820 O O . ILE A 1 107 ? 13.861 -7.323 -18.371 1.00 89.25 107 ILE A O 1
ATOM 824 N N . ARG A 1 108 ? 15.542 -5.900 -18.791 1.00 91.50 108 ARG A N 1
ATOM 825 C CA . ARG A 1 108 ? 16.609 -6.919 -18.730 1.00 91.50 108 ARG A CA 1
ATOM 826 C C . ARG A 1 108 ? 16.744 -7.624 -17.377 1.00 91.50 108 ARG A C 1
ATOM 828 O O . ARG A 1 108 ? 17.299 -8.713 -17.326 1.00 91.50 108 ARG A O 1
ATOM 835 N N . ARG A 1 109 ? 16.290 -7.014 -16.276 1.00 91.94 109 ARG A N 1
ATOM 836 C CA . ARG A 1 109 ? 16.313 -7.644 -14.940 1.00 91.94 109 ARG A CA 1
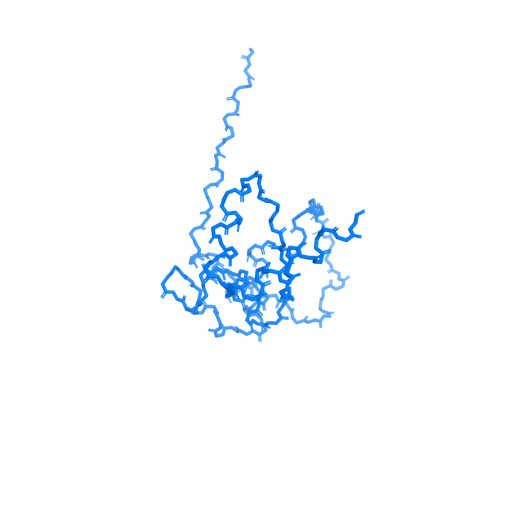ATOM 837 C C . ARG A 1 109 ? 15.185 -8.652 -14.737 1.00 91.94 109 ARG A C 1
ATOM 839 O O . ARG A 1 109 ? 15.324 -9.524 -13.887 1.00 91.94 109 ARG A O 1
ATOM 846 N N . HIS A 1 110 ? 14.078 -8.503 -15.461 1.00 91.62 110 HIS A N 1
ATOM 847 C CA . HIS A 1 110 ? 12.852 -9.267 -15.225 1.00 91.62 110 HIS A CA 1
ATOM 848 C C . HIS A 1 110 ? 12.469 -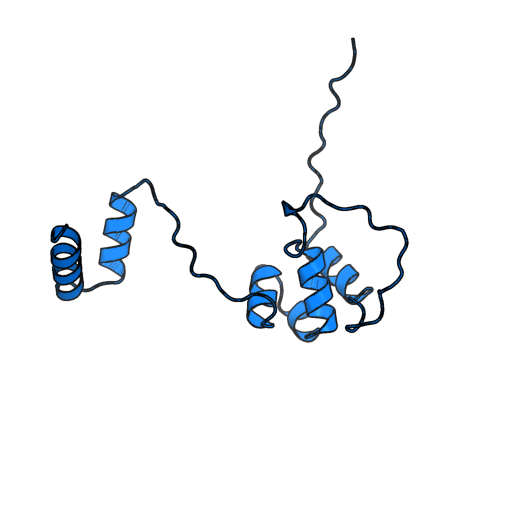10.208 -16.370 1.00 91.62 110 HIS A C 1
ATOM 850 O O . HIS A 1 110 ? 11.636 -11.085 -16.155 1.00 91.62 110 HIS A O 1
ATOM 856 N N . LEU A 1 111 ? 13.057 -10.038 -17.555 1.00 93.62 111 LEU A N 1
ATOM 857 C CA . LEU A 1 111 ? 12.744 -10.817 -18.749 1.00 93.62 111 LEU A CA 1
ATOM 858 C C . LEU A 1 111 ? 13.998 -11.505 -19.281 1.00 93.62 111 LEU A C 1
ATOM 860 O O . LEU A 1 111 ? 15.094 -10.942 -19.249 1.00 93.62 111 LEU A O 1
ATOM 864 N N . ASP A 1 112 ? 13.824 -12.720 -19.791 1.00 92.94 112 ASP A N 1
ATOM 865 C CA . ASP A 1 112 ? 14.891 -13.439 -20.476 1.00 92.94 112 ASP A CA 1
ATOM 866 C C . ASP A 1 112 ? 15.071 -12.963 -21.929 1.00 92.94 112 ASP A C 1
ATOM 868 O O . ASP A 1 112 ? 14.280 -12.191 -22.478 1.00 92.94 112 ASP A O 1
ATOM 872 N N . GLN A 1 113 ? 16.136 -13.438 -22.580 1.00 91.19 113 GLN A N 1
ATOM 873 C CA . GLN A 1 113 ? 16.465 -13.030 -23.945 1.00 91.19 113 GLN A CA 1
ATOM 874 C C . GLN A 1 113 ? 15.356 -13.362 -24.957 1.00 91.19 113 GLN A C 1
ATOM 876 O O . GLN A 1 113 ? 15.163 -12.602 -25.903 1.00 91.19 113 GLN A O 1
ATOM 881 N N . ARG A 1 114 ? 14.616 -14.464 -24.772 1.00 93.50 114 ARG A N 1
ATOM 882 C CA . ARG A 1 114 ? 13.532 -14.861 -25.686 1.00 93.50 114 ARG A CA 1
ATOM 883 C C . ARG A 1 114 ? 12.339 -13.924 -25.540 1.00 93.50 114 ARG A C 1
ATOM 885 O O . ARG A 1 114 ? 11.784 -13.480 -26.540 1.00 93.50 114 ARG A O 1
ATOM 892 N N . GLN A 1 115 ? 11.981 -13.594 -24.303 1.00 93.06 115 GLN A N 1
ATOM 893 C CA . GLN A 1 115 ? 10.898 -12.667 -23.987 1.00 93.06 115 GLN A CA 1
ATOM 894 C C . GLN A 1 115 ? 1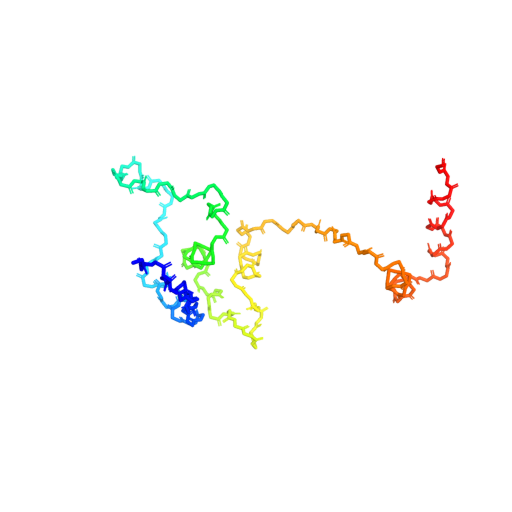1.207 -11.245 -24.463 1.00 93.06 115 GLN A C 1
ATOM 896 O O . GLN A 1 115 ? 10.325 -10.572 -24.988 1.00 93.06 115 GLN A O 1
ATOM 901 N N . ILE A 1 116 ? 12.461 -10.801 -24.335 1.00 92.31 116 ILE A N 1
ATOM 902 C CA . ILE A 1 116 ? 12.901 -9.500 -24.854 1.00 92.31 116 ILE A CA 1
ATOM 903 C C . ILE A 1 116 ? 12.770 -9.455 -26.378 1.00 92.31 116 ILE A C 1
ATOM 905 O O . ILE A 1 116 ? 12.260 -8.473 -26.909 1.00 92.31 116 ILE A O 1
ATOM 909 N N . THR A 1 117 ? 13.197 -10.503 -27.087 1.00 92.69 117 THR A N 1
ATOM 910 C CA . THR A 1 117 ? 13.057 -10.565 -28.549 1.00 92.69 117 THR A CA 1
ATOM 911 C C . THR A 1 117 ? 11.591 -10.518 -28.977 1.00 92.69 117 THR A C 1
ATOM 913 O O . THR A 1 117 ? 11.250 -9.708 -29.833 1.00 92.69 117 THR A O 1
ATOM 916 N N . ALA A 1 118 ? 10.716 -11.300 -28.337 1.00 92.38 118 ALA A N 1
ATOM 917 C CA . ALA A 1 118 ? 9.282 -11.285 -28.633 1.00 92.38 118 ALA A CA 1
ATOM 918 C C . ALA A 1 118 ? 8.653 -9.898 -28.400 1.00 92.38 118 ALA A C 1
ATOM 920 O O . ALA A 1 118 ? 7.894 -9.415 -29.235 1.00 92.38 118 ALA A O 1
ATOM 921 N N . LEU A 1 119 ? 9.026 -9.227 -27.305 1.00 90.94 119 LEU A N 1
ATOM 922 C CA . LEU A 1 119 ? 8.556 -7.877 -26.991 1.00 90.94 119 LEU A CA 1
ATOM 923 C C . LEU A 1 119 ? 8.995 -6.851 -28.048 1.00 90.94 119 LEU A C 1
ATOM 925 O O . LEU A 1 119 ? 8.205 -6.000 -28.442 1.00 90.94 119 LEU A O 1
ATOM 929 N N . VAL A 1 120 ? 10.245 -6.920 -28.516 1.00 91.75 120 VAL A N 1
ATOM 930 C CA . VAL A 1 120 ? 10.742 -6.025 -29.575 1.00 91.75 120 VAL A CA 1
ATOM 931 C C . VAL A 1 120 ? 10.005 -6.274 -30.887 1.00 91.75 120 VAL A C 1
ATOM 933 O O . VAL A 1 120 ? 9.630 -5.315 -31.556 1.00 91.75 120 VAL A O 1
ATOM 936 N N . GLU A 1 121 ? 9.769 -7.535 -31.251 1.00 93.56 121 GLU A N 1
ATOM 937 C CA . GLU A 1 121 ? 9.008 -7.877 -32.455 1.00 93.56 121 GLU A CA 1
ATOM 938 C C . GLU A 1 121 ? 7.569 -7.361 -32.402 1.00 93.56 121 GLU A C 1
ATOM 940 O O . GLU A 1 121 ? 7.056 -6.900 -33.417 1.00 93.56 121 GLU A O 1
ATOM 945 N N . GLU A 1 122 ? 6.921 -7.425 -31.239 1.00 92.75 122 GLU A N 1
ATOM 946 C CA . GLU A 1 122 ? 5.555 -6.934 -31.053 1.00 92.75 122 GLU A CA 1
ATOM 947 C C . GLU A 1 122 ? 5.485 -5.404 -31.122 1.00 92.75 122 GLU A C 1
ATOM 949 O O . GLU A 1 122 ? 4.640 -4.864 -31.828 1.00 92.75 122 GLU A O 1
ATOM 954 N N . LEU A 1 123 ? 6.427 -4.704 -30.484 1.00 89.50 123 LEU A N 1
ATOM 955 C CA . LEU A 1 123 ? 6.502 -3.238 -30.515 1.00 89.50 123 LEU A CA 1
ATOM 956 C C . LEU A 1 123 ? 6.954 -2.667 -31.869 1.00 89.50 123 LEU A C 1
ATOM 958 O O . LEU A 1 123 ? 6.777 -1.479 -32.109 1.00 89.50 123 LEU A O 1
ATOM 962 N N . SER A 1 124 ? 7.553 -3.485 -32.739 1.00 90.38 124 SER A N 1
ATOM 963 C CA . SER A 1 124 ? 8.002 -3.070 -34.080 1.00 90.38 124 SER A CA 1
ATOM 964 C C . SER A 1 124 ? 6.963 -3.345 -35.177 1.00 90.38 124 SER A C 1
ATOM 966 O O . SER A 1 124 ? 7.284 -3.206 -36.356 1.00 90.38 124 SER A O 1
ATOM 968 N N . ARG A 1 125 ? 5.759 -3.815 -34.814 1.00 85.56 125 ARG A N 1
ATOM 969 C CA . ARG A 1 125 ? 4.660 -4.114 -35.753 1.00 85.56 125 ARG A CA 1
ATOM 970 C C . ARG A 1 125 ? 3.685 -2.955 -35.982 1.00 85.56 125 ARG A C 1
ATOM 972 O O . ARG A 1 125 ? 2.771 -3.132 -36.787 1.00 85.56 125 ARG A O 1
ATOM 979 N N . ASP A 1 126 ? 3.887 -1.826 -35.312 1.00 53.84 126 ASP A N 1
ATOM 980 C CA . ASP A 1 126 ? 3.224 -0.548 -35.614 1.00 53.84 126 ASP A CA 1
ATOM 981 C C . ASP A 1 126 ? 3.983 0.227 -36.705 1.00 53.84 126 ASP A C 1
ATOM 983 O O . ASP A 1 126 ? 3.315 0.923 -37.505 1.00 53.84 126 ASP A O 1
#

Secondary structure (DSSP, 8-state):
-----------PPPHHHHHHHHHHSPPPPTTS-S--S------GGGTTT-HHHHHHHHHHH-GGGGGGBSTTSSBSSHHHHHHHTTSS---------S-HHHHHHHHHHHS-HHHHHHHHHHHT--

pLDDT: mean 75.44, std 16.6, range [40.22, 93.62]